Protein AF-A0A4C1VX91-F1 (afdb_monomer)

Foldseek 3Di:
DVVVVVCVVVVDQKDWFAQDVDDDPDFDWDAEPVRGTIIGGPDPWDFPDKDHVNDPQWIWTDTPNDIDITGDDDPPDDPVRVVVSVVD

InterPro domains:
  IPR036691 Endonuclease/exonuclease/phosphatase superfamily [SSF56219] (9-85)

Sequence (88 aa):
MTCLCKQYELQVDLVILSEPYKHLAGQPWETDVTTKAVIWACGNLPFQSAVNNGSAGFVAASVDGIRYYSCYAPPSLSIAEFTDFWID

Structure (mmCIF, N/CA/C/O backbone):
data_AF-A0A4C1VX91-F1
#
_entry.id   AF-A0A4C1VX91-F1
#
loop_
_atom_site.group_PDB
_atom_site.id
_atom_site.type_symbol
_atom_site.label_atom_id
_atom_site.label_alt_id
_atom_site.label_comp_id
_atom_site.label_asym_id
_atom_site.label_entity_id
_atom_site.label_seq_id
_atom_site.pdbx_PDB_ins_code
_atom_site.Cartn_x
_atom_site.Cartn_y
_atom_site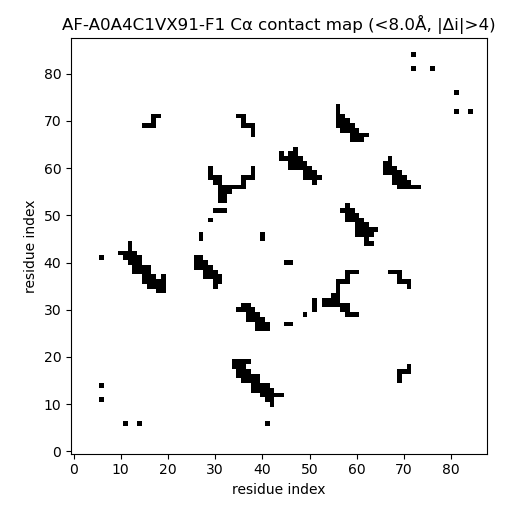.Cartn_z
_atom_site.occupancy
_atom_site.B_iso_or_equiv
_atom_site.auth_seq_id
_atom_site.auth_comp_id
_atom_site.auth_asym_id
_atom_site.auth_atom_id
_atom_site.pdbx_PDB_model_num
ATOM 1 N N . MET A 1 1 ? -2.783 15.195 0.194 1.00 57.97 1 MET A N 1
ATOM 2 C CA . MET A 1 1 ? -3.820 15.899 0.984 1.00 57.97 1 MET A CA 1
ATOM 3 C C . MET A 1 1 ? -5.203 15.300 0.735 1.00 57.97 1 MET A C 1
ATOM 5 O O . MET A 1 1 ? -5.895 15.022 1.697 1.00 57.97 1 MET A O 1
ATOM 9 N N . THR A 1 2 ? -5.581 15.025 -0.519 1.00 70.62 2 THR A N 1
ATOM 10 C CA . THR A 1 2 ? -6.923 14.530 -0.887 1.00 70.62 2 THR A CA 1
ATOM 11 C C . THR A 1 2 ? -7.338 13.222 -0.202 1.00 70.62 2 THR A C 1
ATOM 13 O O . THR A 1 2 ? -8.435 13.168 0.343 1.00 70.62 2 THR A O 1
ATOM 16 N N . CYS A 1 3 ? -6.471 12.200 -0.154 1.00 75.88 3 CYS A N 1
ATOM 17 C CA . CYS A 1 3 ? -6.811 10.929 0.504 1.00 75.88 3 CYS A CA 1
ATOM 18 C C . CYS A 1 3 ? -7.048 11.090 2.013 1.00 75.88 3 CYS A C 1
ATOM 20 O O . CYS A 1 3 ? -7.988 10.513 2.539 1.00 75.88 3 CYS A O 1
ATOM 22 N N . LEU A 1 4 ? -6.254 11.931 2.690 1.00 77.00 4 LEU A N 1
ATOM 23 C CA . LEU A 1 4 ? -6.425 12.231 4.116 1.00 77.00 4 LEU A CA 1
ATOM 24 C C . LEU A 1 4 ? -7.772 12.917 4.390 1.00 77.00 4 LEU A C 1
ATOM 26 O O . LEU A 1 4 ? -8.466 12.546 5.324 1.00 77.00 4 LEU A O 1
ATOM 30 N N . CYS A 1 5 ? -8.178 13.891 3.571 1.00 74.81 5 CYS A N 1
ATOM 31 C CA . CYS A 1 5 ? -9.485 14.537 3.736 1.00 74.81 5 CYS A CA 1
ATOM 32 C C . CYS A 1 5 ? -10.635 13.545 3.509 1.00 74.81 5 CYS A C 1
ATOM 34 O O . CYS A 1 5 ? -11.560 13.482 4.314 1.00 74.81 5 CYS A O 1
ATOM 36 N N . LYS A 1 6 ? -10.542 12.718 2.457 1.00 81.38 6 LYS A N 1
ATOM 37 C CA . LYS A 1 6 ? -11.559 11.700 2.151 1.00 81.38 6 LYS A CA 1
ATOM 38 C C . LYS A 1 6 ? -11.674 10.637 3.231 1.00 81.38 6 LYS A C 1
ATOM 40 O O . LYS A 1 6 ? -12.784 10.228 3.551 1.00 81.38 6 LYS A O 1
ATOM 45 N N . GLN A 1 7 ? -10.547 10.251 3.816 1.00 81.06 7 GLN A N 1
ATOM 46 C CA . GLN A 1 7 ? -10.495 9.350 4.953 1.00 81.06 7 GLN A CA 1
ATOM 47 C C . GLN A 1 7 ? -11.387 9.837 6.108 1.00 81.06 7 GLN A C 1
ATOM 49 O O . GLN A 1 7 ? -12.210 9.077 6.611 1.00 81.06 7 GLN A O 1
ATOM 54 N N . TYR A 1 8 ? -11.272 11.109 6.498 1.00 81.12 8 TYR A N 1
ATOM 55 C CA . TYR A 1 8 ? -12.098 11.671 7.572 1.00 81.12 8 TYR A CA 1
ATOM 56 C C . TYR A 1 8 ? -13.571 11.831 7.180 1.00 81.12 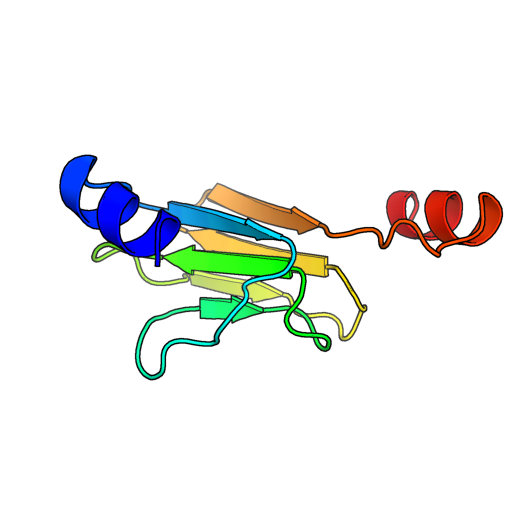8 TYR A C 1
ATOM 58 O O . TYR A 1 8 ? -14.444 11.572 8.002 1.00 81.12 8 TYR A O 1
ATOM 66 N N . GLU A 1 9 ? -13.853 12.243 5.942 1.00 87.94 9 GLU A N 1
ATOM 67 C CA . GLU A 1 9 ? -15.229 12.423 5.452 1.00 87.94 9 GLU A CA 1
ATOM 68 C C . GLU A 1 9 ? -16.013 11.108 5.405 1.00 87.94 9 GLU A C 1
ATOM 70 O O . GLU A 1 9 ? -17.201 11.085 5.716 1.00 87.94 9 GLU A O 1
ATOM 75 N N . LEU A 1 10 ? -15.353 10.027 4.987 1.00 87.94 10 LEU A N 1
ATOM 76 C CA . LEU A 1 10 ? -15.991 8.743 4.707 1.00 87.94 10 LEU A CA 1
ATOM 77 C C . LEU A 1 10 ? -15.836 7.722 5.839 1.00 87.94 10 LEU A C 1
ATOM 79 O O . LEU A 1 10 ? -16.423 6.651 5.742 1.00 87.94 10 LEU A O 1
ATOM 83 N N . GLN A 1 11 ? -15.066 8.043 6.886 1.00 87.19 11 GLN A N 1
ATOM 84 C CA . GLN A 1 11 ? -14.772 7.138 8.006 1.00 87.19 11 GLN A CA 1
ATOM 85 C C . GLN A 1 11 ? -14.261 5.767 7.537 1.00 87.19 11 GLN A C 1
ATOM 87 O O . GLN A 1 11 ? -14.752 4.727 7.957 1.00 87.19 11 GLN A O 1
ATOM 92 N N . VAL A 1 12 ? -13.291 5.760 6.622 1.00 88.56 12 VAL A N 1
ATOM 93 C CA . VAL A 1 12 ? -12.785 4.511 6.033 1.00 88.56 12 VAL A CA 1
ATOM 94 C C . VAL A 1 12 ? -11.899 3.762 7.039 1.00 88.56 12 VAL A C 1
ATOM 96 O O . VAL A 1 12 ? -11.062 4.354 7.705 1.00 88.56 12 VAL A O 1
ATOM 99 N N . ASP A 1 13 ? -12.028 2.449 7.164 1.00 88.62 13 ASP A N 1
ATOM 100 C CA . ASP A 1 13 ? -11.214 1.708 8.139 1.00 88.62 13 ASP A CA 1
ATOM 101 C C . ASP A 1 13 ? -9.793 1.410 7.635 1.00 88.62 13 ASP A C 1
ATOM 103 O O . ASP A 1 13 ? -8.827 1.423 8.406 1.00 88.62 13 ASP A O 1
ATOM 107 N N . LEU A 1 14 ? -9.660 1.187 6.324 1.00 90.38 14 LEU A N 1
ATOM 108 C CA . LEU A 1 14 ? -8.422 0.793 5.662 1.00 90.38 14 LEU A CA 1
ATOM 109 C C . LEU A 1 14 ? -8.281 1.476 4.299 1.00 90.38 14 LEU A C 1
ATOM 111 O O . LEU A 1 14 ? -9.205 1.461 3.487 1.00 90.38 14 LEU A O 1
ATOM 115 N N . VAL A 1 15 ? -7.100 2.015 4.015 1.00 91.12 15 VAL A N 1
ATOM 116 C CA . VAL A 1 15 ? -6.777 2.628 2.726 1.00 91.12 15 VAL A CA 1
ATOM 117 C C . VAL A 1 15 ? -5.578 1.918 2.108 1.00 91.12 15 VAL A C 1
ATOM 119 O O . VAL A 1 15 ? -4.551 1.723 2.754 1.00 91.12 15 VAL A O 1
ATOM 122 N N . ILE A 1 16 ? -5.697 1.563 0.831 1.00 92.81 16 ILE A N 1
ATOM 123 C CA . ILE A 1 16 ? -4.609 1.014 0.017 1.00 92.81 16 ILE A CA 1
ATOM 124 C C . ILE A 1 16 ? -4.166 2.111 -0.951 1.00 92.81 16 ILE A C 1
ATOM 126 O O . ILE A 1 16 ? -4.992 2.661 -1.681 1.00 92.81 16 ILE A O 1
ATOM 130 N N . LEU A 1 17 ? -2.882 2.473 -0.922 1.00 92.38 17 LEU A N 1
ATOM 131 C CA . LEU A 1 17 ? -2.333 3.593 -1.691 1.00 92.38 17 LEU A CA 1
ATOM 132 C C . LEU A 1 17 ? -1.166 3.159 -2.576 1.00 92.38 17 LEU A C 1
ATOM 134 O O . LEU A 1 17 ? -0.296 2.398 -2.150 1.00 92.38 17 LEU A O 1
ATOM 138 N N . SER A 1 18 ? -1.121 3.755 -3.766 1.00 92.75 18 SER A N 1
ATOM 139 C CA . SER A 1 18 ? 0.023 3.734 -4.674 1.00 92.75 18 SER A CA 1
ATOM 140 C C . SER A 1 18 ? 0.648 5.127 -4.767 1.00 92.75 18 SER A C 1
ATOM 142 O O . SER A 1 18 ? -0.070 6.119 -4.889 1.00 92.75 18 SER A O 1
ATOM 144 N N . GLU A 1 19 ? 1.977 5.192 -4.703 1.00 91.56 19 GLU A N 1
ATOM 145 C CA . GLU A 1 19 ? 2.801 6.408 -4.783 1.00 91.56 19 GLU A CA 1
ATOM 146 C C . GLU A 1 19 ? 2.304 7.572 -3.905 1.00 91.56 19 GLU A C 1
ATOM 148 O O . GLU A 1 19 ? 1.997 8.663 -4.403 1.00 91.56 19 GLU A O 1
ATOM 153 N N . PRO A 1 20 ? 2.212 7.384 -2.575 1.00 89.50 20 PRO A N 1
ATOM 154 C CA . PRO A 1 20 ? 1.824 8.463 -1.682 1.00 89.50 20 PRO A CA 1
ATOM 155 C C . PRO A 1 20 ? 2.816 9.631 -1.776 1.00 89.50 20 PRO A C 1
ATOM 157 O O . PRO A 1 20 ? 4.013 9.490 -1.550 1.00 89.50 20 PRO A O 1
ATOM 160 N N . TYR A 1 21 ? 2.298 10.832 -2.050 1.00 82.94 21 TYR A N 1
ATOM 161 C CA . TYR A 1 21 ? 3.120 12.041 -2.202 1.00 82.94 21 TYR A CA 1
ATOM 162 C C . TYR A 1 21 ? 3.938 12.402 -0.949 1.00 82.94 21 TYR A C 1
ATOM 164 O O . TYR A 1 21 ? 5.008 12.999 -1.050 1.00 82.94 21 TYR A O 1
ATOM 172 N N . LYS A 1 22 ? 3.415 12.103 0.246 1.00 77.50 22 LYS A N 1
ATOM 173 C CA . LYS A 1 22 ? 4.083 12.367 1.526 1.00 77.50 22 LYS A CA 1
ATOM 174 C C . LYS A 1 22 ? 3.801 11.248 2.509 1.00 77.50 22 LYS A C 1
ATOM 176 O O . LYS A 1 22 ? 2.651 10.833 2.641 1.00 77.50 22 LYS A O 1
ATOM 181 N N . HIS A 1 23 ? 4.832 10.875 3.260 1.00 69.12 23 HIS A N 1
ATOM 182 C CA . HIS A 1 23 ? 4.683 10.038 4.437 1.00 69.12 23 HIS A CA 1
ATOM 183 C C . HIS A 1 23 ? 4.225 10.897 5.619 1.00 69.12 23 HIS A C 1
ATOM 185 O O . HIS A 1 23 ? 4.930 11.824 6.023 1.00 69.12 23 HIS A O 1
ATOM 191 N N . LEU A 1 24 ? 3.025 10.648 6.142 1.00 67.50 24 LEU A N 1
ATOM 192 C CA . LEU A 1 24 ? 2.553 11.324 7.348 1.00 67.50 24 LEU A CA 1
ATOM 193 C C . LEU A 1 24 ? 3.138 10.568 8.542 1.00 67.50 24 LEU A C 1
ATOM 195 O O . LEU A 1 24 ? 2.995 9.354 8.655 1.00 67.50 24 LEU A O 1
ATOM 199 N N . ALA A 1 25 ? 3.865 11.273 9.404 1.00 62.72 25 ALA A N 1
ATOM 200 C CA . ALA A 1 25 ? 4.454 10.666 10.589 1.00 62.72 25 ALA A CA 1
ATOM 201 C C . ALA A 1 25 ? 3.364 10.280 11.606 1.00 62.72 25 ALA A C 1
ATOM 203 O O . ALA A 1 25 ? 2.419 11.039 11.819 1.00 62.72 25 ALA A O 1
ATOM 204 N N . GLY A 1 26 ? 3.537 9.135 12.274 1.00 65.81 26 GLY A N 1
ATOM 205 C CA . GLY A 1 26 ? 2.776 8.777 13.478 1.00 65.81 26 GLY A CA 1
ATOM 206 C C . GLY A 1 26 ? 1.461 8.021 13.271 1.00 65.81 26 GLY A C 1
ATOM 207 O O . GLY A 1 26 ? 0.723 7.860 14.238 1.00 65.81 26 GLY A O 1
ATOM 208 N N . GLN A 1 27 ? 1.157 7.545 12.063 1.00 70.50 27 GLN A N 1
ATOM 209 C CA . GLN A 1 27 ? -0.002 6.681 11.805 1.00 70.50 27 GLN A CA 1
ATOM 210 C C . GLN A 1 27 ? 0.438 5.255 11.451 1.00 70.50 27 GLN A C 1
ATOM 212 O O . GLN A 1 27 ? 1.542 5.090 10.929 1.00 70.50 27 GLN A O 1
ATOM 217 N N . PRO A 1 28 ? -0.379 4.224 11.742 1.00 81.12 28 PRO A N 1
ATOM 218 C CA . PRO A 1 28 ? -0.002 2.845 11.466 1.00 81.12 28 PRO A CA 1
ATOM 219 C C . PRO A 1 28 ? -0.078 2.611 9.957 1.0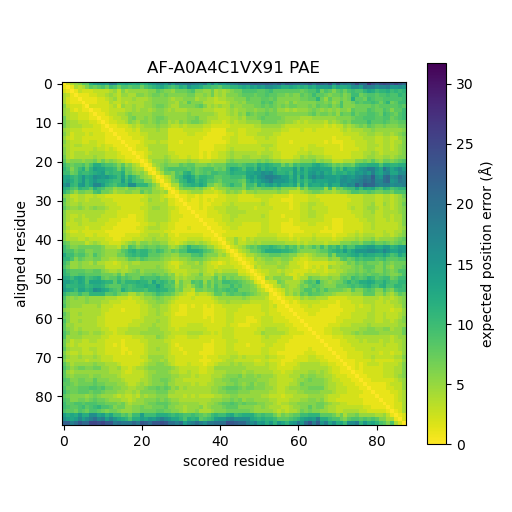0 81.12 28 PRO A C 1
ATOM 221 O O . PRO A 1 28 ? -1.154 2.435 9.378 1.00 81.12 28 PRO A O 1
ATOM 224 N N . TRP A 1 29 ? 1.082 2.694 9.312 1.00 87.31 29 TRP A N 1
ATOM 225 C CA . TRP A 1 29 ? 1.276 2.463 7.888 1.00 87.31 29 TRP A CA 1
ATOM 226 C C . TRP A 1 29 ? 2.190 1.259 7.732 1.00 87.31 29 TRP A C 1
ATOM 228 O O . TRP A 1 29 ? 3.264 1.226 8.328 1.00 87.31 29 TRP A O 1
ATOM 238 N N . GLU A 1 30 ? 1.786 0.315 6.895 1.00 91.06 30 GLU A N 1
ATOM 239 C CA . GLU A 1 30 ? 2.687 -0.698 6.366 1.00 91.06 30 GLU A CA 1
ATOM 240 C C . GLU A 1 30 ? 3.058 -0.306 4.948 1.00 91.06 30 GLU A C 1
ATOM 242 O O . GLU A 1 30 ? 2.203 0.068 4.143 1.00 91.06 30 GLU A O 1
ATOM 247 N N . THR A 1 31 ? 4.346 -0.368 4.651 1.00 92.12 31 THR A N 1
ATOM 248 C CA . THR A 1 31 ? 4.890 0.107 3.387 1.00 92.12 31 THR A CA 1
ATOM 249 C C . THR A 1 31 ? 5.916 -0.864 2.843 1.00 92.12 31 THR A C 1
ATOM 251 O O . THR A 1 31 ? 6.611 -1.527 3.612 1.00 92.12 31 THR A O 1
ATOM 254 N N . ASP A 1 32 ? 6.042 -0.911 1.520 1.00 92.06 32 ASP A N 1
ATOM 255 C CA . ASP A 1 32 ? 7.169 -1.552 0.851 1.00 92.06 32 ASP A CA 1
ATOM 256 C C . ASP A 1 32 ? 8.472 -0.753 1.057 1.00 92.06 32 ASP A C 1
ATOM 258 O O . ASP A 1 32 ? 8.465 0.374 1.565 1.00 92.06 32 ASP A O 1
ATOM 262 N N . VAL A 1 33 ? 9.601 -1.315 0.615 1.00 90.56 33 VAL A N 1
ATOM 263 C CA . VAL A 1 33 ? 10.931 -0.687 0.746 1.00 90.56 33 VAL A CA 1
ATOM 264 C C . VAL A 1 33 ? 11.083 0.629 -0.022 1.00 90.56 33 VAL A C 1
ATOM 266 O O . VAL A 1 33 ? 11.939 1.441 0.324 1.00 90.56 33 VAL A O 1
ATOM 269 N N . THR A 1 34 ? 10.273 0.862 -1.058 1.00 90.88 34 THR A N 1
ATOM 270 C CA . THR A 1 34 ? 10.325 2.089 -1.870 1.00 90.88 34 THR A CA 1
ATOM 271 C C . THR A 1 34 ? 9.332 3.155 -1.430 1.00 90.88 34 THR A C 1
ATOM 273 O O . THR A 1 34 ? 9.365 4.270 -1.950 1.00 90.88 34 THR A O 1
ATOM 276 N N . THR A 1 35 ? 8.467 2.854 -0.461 1.00 91.19 35 THR A N 1
ATOM 277 C CA . THR A 1 35 ? 7.365 3.717 -0.011 1.00 91.19 35 THR A CA 1
ATOM 278 C C . THR A 1 35 ? 6.296 4.022 -1.055 1.00 91.19 35 THR A C 1
ATOM 280 O O . THR A 1 35 ? 5.537 4.981 -0.923 1.00 91.19 35 THR A O 1
ATOM 283 N N . LYS A 1 36 ? 6.219 3.196 -2.100 1.00 92.31 36 LYS A N 1
ATOM 284 C CA . LYS A 1 36 ? 5.283 3.357 -3.213 1.00 92.31 36 LYS A CA 1
ATOM 285 C C . LYS A 1 36 ? 4.044 2.483 -3.100 1.00 92.31 36 LYS A C 1
ATOM 287 O O . LYS A 1 36 ? 3.045 2.822 -3.722 1.00 92.31 36 LYS A O 1
ATOM 292 N N . ALA A 1 37 ? 4.079 1.407 -2.326 1.00 93.25 37 ALA A N 1
ATOM 293 C CA . ALA A 1 37 ? 2.909 0.604 -2.002 1.00 93.25 37 ALA A CA 1
ATOM 294 C C . ALA A 1 37 ? 2.661 0.688 -0.497 1.00 93.25 37 ALA A C 1
ATOM 296 O O . ALA A 1 37 ? 3.536 0.353 0.299 1.00 93.25 37 ALA A O 1
ATOM 297 N N . VAL A 1 38 ? 1.476 1.165 -0.114 1.00 93.00 38 VAL A N 1
ATOM 298 C CA . VAL A 1 38 ? 1.120 1.389 1.291 1.00 93.00 38 VAL A CA 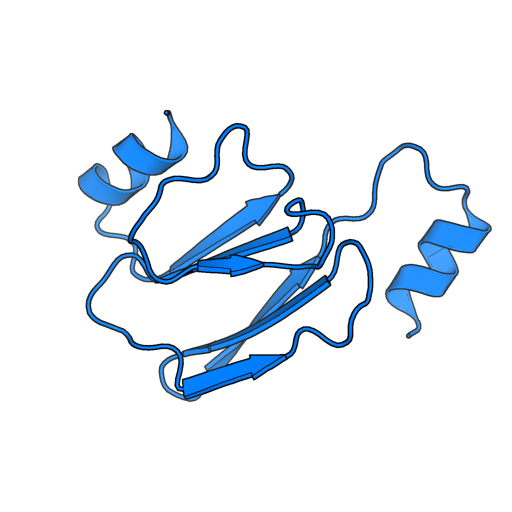1
ATOM 299 C C . VAL A 1 38 ? -0.233 0.771 1.612 1.00 93.00 38 VAL A C 1
ATOM 301 O O . VAL A 1 38 ? -1.171 0.844 0.812 1.00 93.00 38 VAL A O 1
ATOM 304 N N . ILE A 1 39 ? -0.327 0.196 2.807 1.00 93.50 39 ILE A N 1
ATOM 305 C CA . ILE A 1 39 ? -1.577 -0.116 3.493 1.00 93.50 39 ILE A CA 1
ATOM 306 C C . ILE A 1 39 ? -1.626 0.768 4.735 1.00 93.50 39 ILE A C 1
ATOM 308 O O . ILE A 1 39 ? -0.729 0.737 5.575 1.00 93.50 39 ILE A O 1
ATOM 312 N N . TRP A 1 40 ? -2.676 1.567 4.853 1.00 90.75 40 TRP A N 1
ATOM 313 C CA . TRP A 1 40 ? -2.879 2.478 5.968 1.00 90.75 40 TRP A CA 1
ATOM 314 C C . TRP A 1 40 ? -4.141 2.077 6.727 1.00 90.75 40 TRP A C 1
ATOM 316 O O . TRP A 1 40 ? -5.245 2.118 6.184 1.00 90.75 40 TRP A O 1
ATOM 326 N N . ALA A 1 41 ? -3.966 1.684 7.989 1.00 89.56 41 ALA A N 1
ATOM 327 C CA . ALA A 1 41 ? -5.069 1.500 8.919 1.00 89.56 41 ALA A CA 1
ATOM 328 C C . ALA A 1 41 ? -5.431 2.863 9.526 1.00 89.56 41 ALA A C 1
ATOM 330 O O . ALA A 1 41 ? -4.637 3.487 10.231 1.00 89.56 41 ALA A O 1
ATOM 331 N N . CYS A 1 42 ? -6.614 3.371 9.200 1.00 84.06 42 CYS A N 1
ATOM 332 C CA . CYS A 1 42 ? -6.992 4.740 9.547 1.00 84.06 42 CYS A CA 1
ATOM 333 C C . CYS A 1 42 ? -7.862 4.831 10.805 1.00 84.06 42 CYS A C 1
ATOM 335 O O . CYS A 1 42 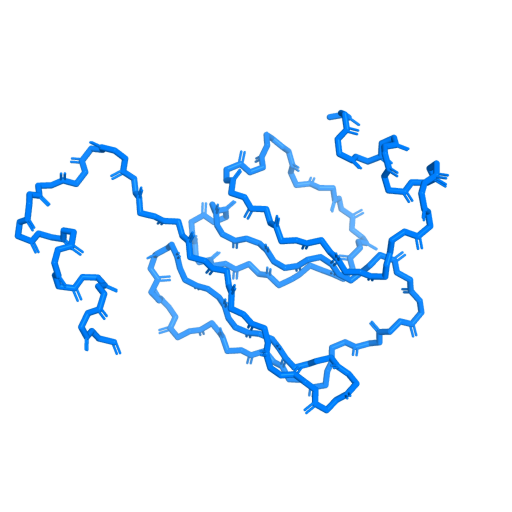? -7.987 5.909 11.389 1.00 84.06 42 CYS A O 1
ATOM 337 N N . GLY A 1 43 ? -8.475 3.714 11.197 1.00 76.56 43 GLY A N 1
ATOM 338 C CA . GLY A 1 43 ? -9.289 3.583 12.401 1.00 76.56 43 GLY A CA 1
ATOM 339 C C . GLY A 1 43 ? -8.538 2.944 13.572 1.00 76.56 43 GLY A C 1
ATOM 340 O O . GLY A 1 43 ? -7.311 2.933 13.635 1.00 76.56 43 GLY A O 1
ATOM 341 N N . ASN A 1 44 ? -9.299 2.352 14.493 1.00 77.31 44 ASN A N 1
ATOM 342 C CA . ASN A 1 44 ? -8.770 1.634 15.660 1.00 77.31 44 ASN A CA 1
ATOM 343 C C . ASN A 1 44 ? -8.447 0.159 15.365 1.00 77.31 44 ASN A C 1
ATOM 345 O O . ASN A 1 44 ? -8.432 -0.660 16.283 1.00 77.31 44 ASN A O 1
ATOM 349 N N . LEU A 1 45 ? -8.226 -0.197 14.098 1.00 81.06 45 LEU A N 1
ATOM 350 C CA . LEU A 1 45 ? -7.891 -1.561 13.706 1.00 81.06 45 LEU A CA 1
ATOM 351 C C . LEU A 1 45 ? -6.365 -1.721 13.669 1.00 81.06 45 LEU A C 1
ATOM 353 O O . LEU A 1 45 ? -5.724 -1.183 12.765 1.00 81.06 45 LEU A O 1
ATOM 357 N N . PRO A 1 46 ? -5.754 -2.429 14.634 1.00 85.31 46 PRO A N 1
ATOM 358 C CA . PRO A 1 46 ? -4.322 -2.668 14.599 1.00 85.31 46 PRO A CA 1
ATOM 359 C C . PRO A 1 46 ? -3.973 -3.667 13.493 1.00 85.31 46 PRO A C 1
ATOM 361 O O . PRO A 1 46 ? -4.715 -4.620 13.233 1.00 85.31 46 PRO A O 1
ATOM 364 N N . PHE A 1 47 ? -2.793 -3.503 12.897 1.00 88.81 47 PHE A N 1
ATOM 365 C CA . PHE A 1 47 ? -2.205 -4.570 12.097 1.00 88.81 47 PHE A CA 1
ATOM 366 C C . PHE A 1 47 ? -1.909 -5.773 12.989 1.00 88.81 47 PHE A C 1
ATOM 368 O O . PHE A 1 47 ? -1.244 -5.664 14.018 1.00 88.81 47 PHE A O 1
ATOM 375 N N . GLN A 1 48 ? -2.411 -6.933 12.584 1.00 92.25 48 GLN A N 1
ATOM 376 C CA . GLN A 1 48 ? -2.153 -8.201 13.263 1.00 92.25 48 GLN A CA 1
ATOM 377 C C . GLN A 1 48 ? -0.819 -8.798 12.809 1.00 92.25 48 GLN A C 1
ATOM 379 O O . GLN A 1 48 ? -0.115 -9.442 13.580 1.00 92.25 48 GLN A O 1
ATOM 384 N N . SER A 1 49 ? -0.483 -8.603 11.535 1.00 90.88 49 SER A N 1
ATOM 385 C CA . SER A 1 49 ? 0.808 -8.960 10.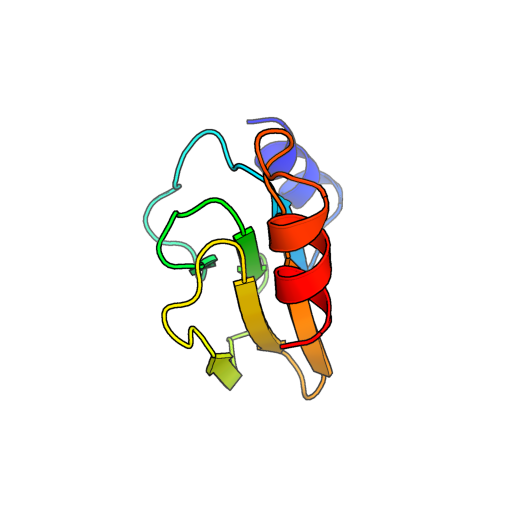955 1.00 90.88 49 SER A CA 1
ATOM 386 C C . SER A 1 49 ? 1.063 -8.128 9.708 1.00 90.88 49 SER A C 1
ATOM 388 O O . SER A 1 49 ? 0.123 -7.753 9.006 1.00 90.88 49 SER A O 1
ATOM 390 N N . ALA A 1 50 ? 2.335 -7.904 9.408 1.00 87.75 50 ALA A N 1
ATOM 391 C CA . ALA A 1 50 ? 2.785 -7.298 8.170 1.00 87.75 50 ALA A CA 1
ATOM 392 C C . ALA A 1 50 ? 3.839 -8.197 7.524 1.00 87.75 50 ALA A C 1
ATOM 394 O O . ALA A 1 50 ? 4.649 -8.826 8.206 1.00 87.75 50 ALA A O 1
ATOM 395 N N . VAL A 1 51 ? 3.799 -8.286 6.202 1.00 84.12 51 VAL A N 1
ATOM 396 C CA . VAL A 1 51 ? 4.853 -8.868 5.381 1.00 84.12 51 VAL A CA 1
ATOM 397 C C . VAL A 1 51 ? 5.336 -7.774 4.453 1.00 84.12 51 VAL A C 1
ATOM 399 O O . VAL A 1 51 ? 4.658 -7.384 3.504 1.00 84.12 51 VAL A O 1
ATOM 402 N N . ASN A 1 52 ? 6.540 -7.314 4.756 1.00 79.56 52 ASN A N 1
ATOM 403 C CA . ASN A 1 52 ? 7.416 -6.643 3.823 1.00 79.56 52 ASN A CA 1
ATOM 404 C C . ASN A 1 52 ? 8.601 -7.595 3.630 1.00 79.56 52 ASN A C 1
ATOM 406 O O . ASN A 1 52 ? 9.453 -7.741 4.504 1.00 79.56 52 ASN A O 1
ATOM 410 N N . ASN A 1 53 ? 8.590 -8.323 2.519 1.00 76.94 53 ASN A N 1
ATOM 411 C CA . ASN A 1 53 ? 9.625 -9.290 2.146 1.00 76.94 53 ASN A CA 1
ATOM 412 C C . ASN A 1 53 ? 10.881 -8.616 1.562 1.00 76.94 53 ASN A C 1
ATOM 414 O O . ASN A 1 53 ? 11.768 -9.306 1.069 1.00 76.94 53 ASN A O 1
ATOM 418 N N . GLY A 1 54 ? 10.968 -7.284 1.606 1.00 78.69 54 GLY A N 1
ATOM 419 C CA . GLY A 1 54 ? 12.031 -6.519 0.966 1.00 78.69 54 GLY A CA 1
ATOM 420 C C . GLY A 1 54 ? 11.785 -6.241 -0.518 1.00 78.69 54 GLY A C 1
ATOM 421 O O . GLY A 1 54 ? 12.586 -5.530 -1.125 1.00 78.69 54 GLY A O 1
ATOM 422 N N . SER A 1 55 ? 10.700 -6.759 -1.107 1.00 83.06 55 SER A N 1
ATOM 423 C CA . SER A 1 55 ? 10.369 -6.516 -2.510 1.00 83.06 55 SER A CA 1
ATOM 424 C C . SER A 1 55 ? 9.879 -5.086 -2.718 1.00 83.06 55 SER A C 1
ATOM 426 O O . SER A 1 55 ? 9.031 -4.570 -1.987 1.00 83.06 55 SER A O 1
ATOM 428 N N . ALA A 1 56 ? 10.417 -4.433 -3.746 1.00 89.88 56 ALA A N 1
ATOM 429 C CA . ALA A 1 56 ? 9.955 -3.123 -4.176 1.00 89.88 56 ALA A CA 1
ATOM 430 C C . ALA A 1 56 ? 8.540 -3.219 -4.757 1.00 89.88 56 ALA A C 1
ATOM 432 O O . ALA A 1 56 ? 8.254 -4.095 -5.566 1.00 89.88 56 ALA A O 1
ATOM 433 N N . GLY A 1 57 ? 7.668 -2.296 -4.364 1.00 91.50 57 GLY A N 1
ATOM 434 C CA . GLY A 1 57 ? 6.304 -2.200 -4.866 1.00 91.50 57 GLY A CA 1
ATOM 435 C C . GLY A 1 57 ? 5.319 -3.188 -4.248 1.00 91.50 57 GLY A C 1
ATOM 436 O O . GLY A 1 57 ? 4.189 -3.234 -4.716 1.00 91.50 57 GLY A O 1
ATOM 437 N N . PHE A 1 58 ? 5.682 -3.950 -3.212 1.00 92.12 58 PHE A N 1
ATOM 438 C CA . PHE A 1 58 ? 4.779 -4.919 -2.585 1.00 92.12 58 PHE A CA 1
ATOM 439 C C . PHE A 1 58 ? 4.754 -4.800 -1.061 1.00 92.12 58 PHE A C 1
ATOM 441 O O . PHE A 1 58 ? 5.792 -4.785 -0.400 1.00 92.12 58 PHE A O 1
ATOM 448 N N . VAL A 1 59 ? 3.550 -4.788 -0.490 1.00 93.31 59 VAL A N 1
ATOM 449 C CA . VAL A 1 59 ? 3.340 -4.959 0.949 1.00 93.31 59 VAL A CA 1
ATOM 450 C C . VAL A 1 59 ? 2.042 -5.714 1.208 1.00 93.31 59 VAL A C 1
ATOM 452 O O . VAL A 1 59 ? 1.034 -5.504 0.531 1.00 93.31 59 VAL A O 1
ATOM 455 N N . ALA A 1 60 ? 2.051 -6.585 2.214 1.00 93.94 60 ALA A 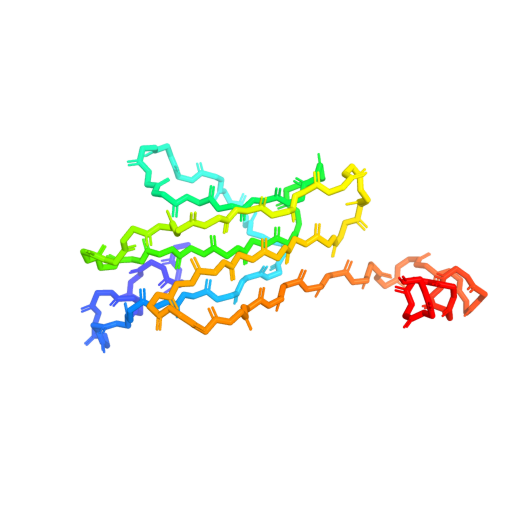N 1
ATOM 456 C CA . ALA A 1 60 ? 0.859 -7.290 2.660 1.00 93.94 60 ALA A CA 1
ATOM 457 C C . ALA A 1 60 ? 0.657 -7.113 4.161 1.00 93.94 60 ALA A C 1
ATOM 459 O O . ALA A 1 60 ? 1.602 -7.231 4.936 1.00 93.94 60 ALA A O 1
ATOM 460 N N . ALA A 1 61 ? -0.581 -6.917 4.596 1.00 93.81 61 ALA A N 1
ATOM 461 C CA . ALA A 1 61 ? -0.904 -6.774 6.010 1.00 93.81 61 ALA A CA 1
ATOM 462 C C . ALA A 1 61 ? -2.207 -7.494 6.348 1.00 93.81 61 ALA A C 1
ATOM 464 O O . ALA A 1 61 ? -3.122 -7.559 5.531 1.00 93.81 61 ALA A O 1
ATOM 465 N N . SER A 1 62 ? -2.282 -8.049 7.554 1.00 94.56 62 SER A N 1
ATOM 466 C CA . SER A 1 62 ? -3.504 -8.660 8.072 1.00 94.56 62 SER A CA 1
ATOM 467 C C . SER A 1 62 ? -4.188 -7.698 9.032 1.00 94.56 62 SER A C 1
ATOM 469 O O . SER A 1 62 ? -3.560 -7.216 9.978 1.00 94.56 62 SER A O 1
ATOM 471 N N . VAL A 1 63 ? -5.468 -7.433 8.791 1.00 92.12 63 VAL A N 1
ATOM 472 C CA . VAL A 1 63 ? -6.325 -6.577 9.617 1.00 92.12 63 VAL A CA 1
ATOM 473 C C . VAL A 1 63 ? -7.646 -7.308 9.815 1.00 92.12 63 VAL A C 1
ATOM 475 O O . VAL A 1 63 ? -8.258 -7.746 8.845 1.00 92.12 63 VAL A O 1
ATOM 478 N N . ASP A 1 64 ? -8.057 -7.473 11.071 1.00 90.56 64 ASP A N 1
ATOM 479 C CA . ASP A 1 64 ? -9.288 -8.182 11.455 1.00 90.56 64 ASP A CA 1
ATOM 480 C C . ASP A 1 64 ? -9.445 -9.586 10.823 1.00 90.56 64 ASP A C 1
ATOM 482 O O . ASP A 1 64 ? -10.505 -9.987 10.355 1.00 90.56 64 ASP A O 1
ATOM 486 N N . GLY A 1 65 ? -8.347 -10.346 10.749 1.00 90.69 65 GLY A N 1
ATOM 487 C CA . GLY A 1 65 ? -8.326 -11.696 10.177 1.00 90.69 65 GLY A CA 1
ATOM 488 C C . GLY A 1 65 ? -8.354 -11.743 8.646 1.00 90.69 65 GLY A C 1
ATOM 489 O O . GLY A 1 65 ? -8.254 -12.829 8.076 1.00 90.69 65 GLY A O 1
ATOM 490 N N . ILE A 1 66 ? -8.438 -10.594 7.971 1.00 93.19 66 ILE A N 1
ATOM 491 C CA . ILE A 1 66 ? -8.410 -10.480 6.511 1.00 93.19 66 ILE A CA 1
ATOM 492 C C . ILE A 1 66 ? -7.019 -10.040 6.070 1.00 93.19 66 ILE A C 1
ATOM 494 O O . ILE A 1 66 ? -6.435 -9.115 6.638 1.00 93.19 66 ILE A O 1
ATOM 498 N N . ARG A 1 67 ? -6.489 -10.692 5.031 1.00 94.50 67 ARG A N 1
ATOM 499 C CA . ARG A 1 67 ? -5.203 -10.327 4.446 1.00 94.50 67 ARG A CA 1
ATOM 500 C C . ARG A 1 67 ? -5.374 -9.406 3.246 1.00 94.50 67 ARG A C 1
ATOM 502 O O . ARG A 1 67 ? -6.029 -9.761 2.272 1.00 94.50 67 ARG A O 1
ATOM 509 N N . TYR A 1 68 ? -4.733 -8.250 3.325 1.00 93.94 68 TYR A N 1
ATOM 510 C CA . TYR A 1 68 ? -4.715 -7.224 2.296 1.00 93.94 68 TYR A CA 1
ATOM 511 C C . TYR A 1 68 ? -3.344 -7.159 1.640 1.00 93.94 68 TYR A C 1
ATOM 513 O O . TYR A 1 68 ? -2.321 -7.386 2.289 1.00 93.94 68 TYR A O 1
ATOM 521 N N . TYR A 1 69 ? -3.347 -6.811 0.358 1.00 93.44 69 TYR A N 1
ATOM 522 C CA . TYR A 1 69 ? -2.162 -6.685 -0.474 1.00 93.44 69 TYR A CA 1
ATOM 523 C C . TYR A 1 69 ? -2.206 -5.330 -1.172 1.00 93.44 69 TYR A C 1
ATOM 525 O O . TYR A 1 69 ? -3.237 -4.948 -1.727 1.00 93.44 69 TYR A O 1
ATOM 533 N N . SER A 1 70 ? -1.094 -4.608 -1.130 1.00 93.56 70 SER A N 1
ATOM 534 C CA . SER A 1 70 ? -0.876 -3.394 -1.904 1.00 93.56 70 SER A CA 1
ATOM 535 C C . SER A 1 70 ? 0.283 -3.647 -2.851 1.00 93.56 70 SER A C 1
ATOM 537 O O . SER A 1 70 ? 1.382 -3.989 -2.411 1.00 93.56 70 SER A O 1
ATOM 539 N N . CYS A 1 71 ? 0.013 -3.489 -4.144 1.00 92.00 71 CYS A N 1
ATOM 540 C CA . CYS A 1 71 ? 0.986 -3.685 -5.204 1.00 92.00 71 CYS A CA 1
ATOM 541 C C . CYS A 1 71 ? 1.088 -2.406 -6.031 1.00 92.00 71 CYS A C 1
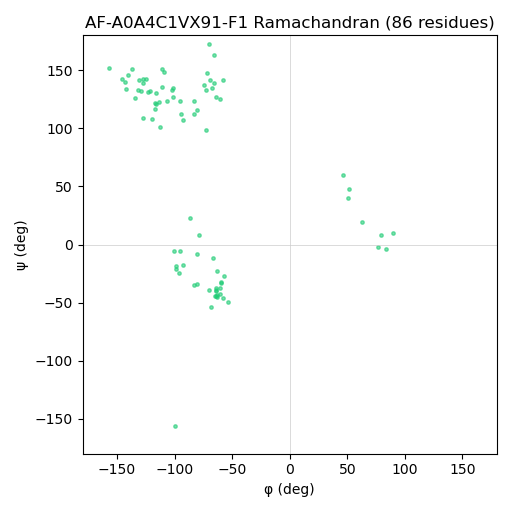ATOM 543 O O . CYS A 1 71 ? 0.078 -1.857 -6.476 1.00 92.00 71 CYS A O 1
ATOM 545 N N . TYR A 1 72 ? 2.310 -1.952 -6.270 1.00 93.12 72 TYR A N 1
ATOM 546 C CA . TYR A 1 72 ? 2.616 -0.877 -7.191 1.00 93.12 72 TYR A CA 1
ATOM 547 C C . TYR A 1 72 ? 3.695 -1.338 -8.166 1.00 93.12 72 TYR A C 1
ATOM 549 O O . TYR A 1 72 ? 4.863 -1.454 -7.806 1.00 93.12 72 TYR A O 1
ATOM 557 N N . ALA A 1 73 ? 3.288 -1.549 -9.414 1.00 91.62 73 ALA A N 1
ATOM 558 C CA . ALA A 1 73 ? 4.187 -1.790 -10.530 1.00 91.62 73 ALA A CA 1
ATOM 559 C C . ALA A 1 73 ? 4.462 -0.452 -11.246 1.00 91.62 73 ALA A C 1
ATOM 561 O O . ALA A 1 73 ? 3.535 0.113 -11.838 1.00 91.62 73 ALA A O 1
ATOM 562 N N . PRO A 1 74 ? 5.696 0.086 -11.200 1.00 90.69 74 PRO A N 1
ATOM 563 C CA . PRO A 1 74 ? 6.025 1.325 -11.889 1.00 90.69 74 PRO A CA 1
ATOM 564 C C . PRO A 1 74 ? 5.757 1.239 -13.400 1.00 90.69 74 PRO A C 1
ATOM 566 O O . PRO A 1 74 ? 6.104 0.236 -14.023 1.00 90.69 74 PRO A O 1
ATOM 569 N N . PRO A 1 75 ? 5.253 2.308 -14.045 1.00 90.00 75 PRO A N 1
ATOM 570 C CA . PRO A 1 75 ? 5.054 2.329 -15.498 1.00 90.00 75 PRO A CA 1
ATOM 571 C C . PRO A 1 75 ? 6.374 2.285 -16.284 1.00 90.00 75 PRO A C 1
ATOM 573 O O . PRO A 1 75 ? 6.367 2.113 -17.498 1.00 90.00 75 PRO A O 1
ATOM 576 N N . SER A 1 76 ? 7.506 2.471 -15.601 1.00 92.19 76 SER A N 1
ATOM 577 C CA . SER A 1 76 ? 8.846 2.344 -16.167 1.00 92.19 76 SER A CA 1
ATOM 578 C C . SER A 1 76 ? 9.342 0.900 -16.264 1.00 92.19 76 SER A C 1
ATOM 580 O O . SER A 1 76 ? 10.418 0.700 -16.820 1.00 92.19 76 SER A O 1
ATOM 582 N N . LEU A 1 77 ? 8.624 -0.082 -15.703 1.00 90.88 77 LEU A N 1
ATOM 583 C CA . LEU A 1 77 ? 9.002 -1.488 -15.836 1.00 90.88 77 LEU A CA 1
ATOM 584 C C . LEU A 1 77 ? 8.890 -1.935 -17.296 1.00 90.88 77 LEU A C 1
ATOM 586 O O . LEU A 1 77 ? 7.932 -1.607 -17.999 1.00 90.88 77 LEU A O 1
ATOM 590 N N . SER A 1 78 ? 9.859 -2.727 -17.745 1.00 93.31 78 SER A N 1
ATOM 591 C CA . SER A 1 78 ? 9.721 -3.488 -18.981 1.00 93.31 78 SER A CA 1
ATOM 592 C C . SER A 1 78 ? 8.621 -4.545 -18.845 1.00 93.31 78 SER A C 1
ATOM 594 O O . SER A 1 78 ? 8.222 -4.928 -17.746 1.00 93.31 78 SER A O 1
ATOM 596 N N . ILE A 1 79 ? 8.139 -5.071 -19.974 1.00 91.06 79 ILE A N 1
ATOM 597 C CA . ILE A 1 79 ? 7.117 -6.129 -19.966 1.00 91.06 79 ILE A CA 1
ATOM 598 C C . ILE A 1 79 ? 7.583 -7.394 -19.227 1.00 91.06 79 ILE A C 1
ATOM 600 O O . ILE A 1 79 ? 6.767 -8.061 -18.596 1.00 91.06 79 ILE A O 1
ATOM 604 N N . ALA A 1 80 ? 8.884 -7.706 -19.284 1.00 91.62 80 ALA A N 1
ATOM 605 C CA . ALA A 1 80 ? 9.471 -8.840 -18.577 1.00 91.62 80 ALA A CA 1
ATOM 606 C C . ALA A 1 80 ? 9.443 -8.602 -17.062 1.00 91.62 80 ALA A C 1
ATOM 608 O O . ALA A 1 80 ? 8.820 -9.375 -16.346 1.00 91.62 80 ALA A O 1
ATOM 609 N N . GLU A 1 81 ? 9.985 -7.471 -16.599 1.00 89.88 81 GLU A N 1
ATOM 610 C CA . GLU A 1 81 ? 9.992 -7.110 -15.173 1.00 89.88 81 GLU A CA 1
ATOM 611 C C . GLU A 1 81 ? 8.577 -6.980 -14.597 1.00 89.88 81 GLU A C 1
ATOM 613 O O . GLU A 1 81 ? 8.327 -7.371 -13.462 1.00 89.88 81 GLU A O 1
ATOM 618 N N . PHE A 1 82 ? 7.632 -6.449 -15.381 1.00 86.94 82 PHE A N 1
ATOM 619 C CA . PHE A 1 82 ? 6.229 -6.403 -14.985 1.00 86.94 82 PHE A CA 1
ATOM 620 C C . PHE A 1 82 ? 5.659 -7.811 -14.812 1.00 86.94 82 PHE A C 1
ATOM 622 O O . PHE A 1 82 ? 4.970 -8.057 -13.835 1.00 86.94 82 PHE A O 1
ATOM 629 N N . THR A 1 83 ? 5.936 -8.728 -15.742 1.00 87.75 83 THR A N 1
ATOM 630 C CA . THR A 1 83 ? 5.432 -10.108 -15.678 1.00 87.75 83 THR A CA 1
ATOM 631 C C . THR A 1 83 ? 6.011 -10.853 -14.477 1.00 87.75 83 THR A C 1
ATOM 633 O O . THR A 1 83 ? 5.249 -11.486 -13.750 1.00 87.75 83 THR A O 1
ATOM 636 N N . ASP A 1 84 ? 7.316 -10.718 -14.231 1.00 86.75 84 ASP A N 1
ATOM 637 C CA . ASP A 1 84 ? 7.997 -11.336 -13.088 1.00 86.75 84 ASP A CA 1
ATOM 638 C C . ASP A 1 84 ? 7.408 -10.838 -11.756 1.00 86.75 84 ASP A C 1
ATOM 640 O O . ASP A 1 84 ? 7.087 -11.640 -10.884 1.00 86.75 84 ASP A O 1
ATOM 644 N N . PHE A 1 85 ? 7.129 -9.533 -11.642 1.00 82.19 85 PHE A N 1
ATOM 645 C CA . PHE A 1 85 ? 6.511 -8.928 -10.453 1.00 82.19 85 PHE A CA 1
ATOM 646 C C . PHE A 1 85 ? 5.146 -9.533 -10.060 1.00 82.19 85 PHE A C 1
ATOM 648 O O . PHE A 1 85 ? 4.770 -9.462 -8.894 1.00 82.19 85 PHE A O 1
ATOM 655 N N . TRP A 1 86 ? 4.383 -10.098 -11.004 1.00 72.94 86 TRP A N 1
ATOM 656 C CA . TRP A 1 86 ? 3.073 -10.711 -10.719 1.00 72.94 86 TRP A CA 1
ATOM 657 C C . TRP A 1 86 ? 3.127 -12.209 -10.431 1.00 72.94 86 TRP A C 1
ATOM 659 O O . TRP A 1 86 ? 2.128 -12.767 -9.974 1.00 72.94 86 TRP A O 1
ATOM 669 N N . ILE A 1 87 ? 4.223 -12.869 -10.797 1.00 70.25 87 ILE A N 1
ATOM 670 C CA . ILE A 1 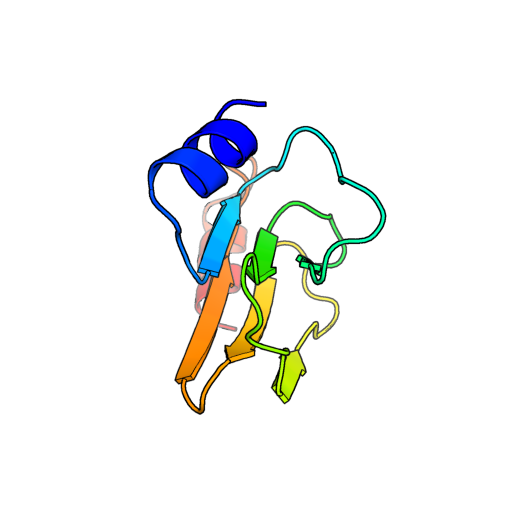87 ? 4.352 -14.328 -10.725 1.00 70.25 87 ILE A CA 1
ATOM 671 C C . ILE A 1 87 ? 5.048 -14.763 -9.424 1.00 70.25 87 ILE A C 1
ATOM 673 O O . ILE A 1 87 ? 4.796 -15.883 -8.973 1.00 70.25 87 ILE A O 1
ATOM 677 N N . ASP A 1 88 ? 5.855 -13.885 -8.822 1.00 55.25 88 ASP A N 1
ATOM 678 C CA . ASP A 1 88 ? 6.468 -14.057 -7.492 1.00 55.25 88 ASP A CA 1
ATOM 679 C C . ASP A 1 88 ? 5.487 -13.802 -6.327 1.00 55.25 88 ASP A C 1
ATOM 681 O O . ASP A 1 88 ? 5.586 -14.525 -5.304 1.00 55.25 88 ASP A O 1
#

Mean predicted aligned error: 5.22 Å

Nearest PDB structures (foldseek):
  7s23-assembly1_A  TM=4.289E-01  e=1.553E+00  Schizosaccharomyces pombe
  8eny-assembly2_B  TM=4.269E-01  e=1.381E+00  Schizosaccharomyces pombe
  7s22-assembly3_C  TM=4.289E-01  e=1.746E+00  Schizosaccharomyces pombe
  7s23-assembly3_C  TM=4.262E-01  e=2.082E+00  Schizosaccharomyces pombe
  8eny-assembly1_A  TM=4.242E-01  e=2.960E+00  Schizosaccharomyces pombe

pLDDT: mean 85.81, std 8.83, range [55.25, 94.56]

Organism: Eumeta variegata (NCBI:txid151549)

Solvent-accessible surface area (backbone atoms only — not comparable to full-atom values): 5316 Å² total; per-residue (Å²): 112,67,68,64,55,48,38,67,77,65,68,46,57,69,47,76,45,64,62,60,93,68,87,74,86,92,61,65,62,50,50,13,77,70,55,29,3,27,42,34,42,69,51,94,60,64,75,77,46,74,48,61,87,70,44,72,21,33,24,34,38,26,46,94,91,42,80,47,76,24,75,35,81,64,90,83,53,51,74,64,59,50,52,52,71,74,73,112

Secondary structure (DSSP, 8-state):
-HHHHHHHHHT-SEEEEES-SS--TTS-EEE-TTS-EEEEE-SS---SEEE--S-TTEEEEEETTEEEEEE---TTS-HHHHHHHHH-

Radius of gyration: 13.54 Å; Cα contacts (8 Å, |Δi|>4): 157; chains: 1; bounding box: 28×30×36 Å